Protein AF-A0A350QS74-F1 (afdb_monomer_lite)

Foldseek 3Di:
DVPLQPDADPVRHGPPPDDDPDDPPPPPVPPPDCQALLVVCVPPPDPFWKKWWWQEKEACQPPPVDDLVVRVVVLVVVQVVCVVVVWSKGKYDDVVRSMIIITTDMGGPQQADPVVRDGDPVVVVVQVVRVFHYYNRHGDADPVPRHGDTIDMDTRDD

Sequence (158 aa):
MEEIRQMTSAEGNRLFPRAMPGRPQSVVAASLHPHDLRTVRLGRRSSTPMYTLQIAQWGTFGDDSIAYDRCRAQAESMARSLRARGLTAWFSHNDGRSLSSVNIGVFGPDAYDPRSTLFSPEVEVLMQRFPQLQVNGEVLLDPRTGIARTPFLVEVPR

Secondary structure (DSSP, 8-state):
--GGGG-B-TTS-BS-TT---PPPP----S---TTBTTHHHHT----S--EEEEEEEEE-TT-TTS-HHHHHHHHHHHHHHHHHTT--EEEEEEGGGTEEEEEEEEE-GGGB-TTT-PBPHHHHHHHHH--S-EETTEEPBPTTT-PBPPPEEEEPP-

Radius of gyration: 19.35 Å; chains: 1; bounding box: 52×50×44 Å

Structure (mmCIF, N/CA/C/O backbone):
data_AF-A0A350QS74-F1
#
_entry.id   AF-A0A350QS74-F1
#
loop_
_atom_site.group_PDB
_atom_site.id
_atom_site.type_symbol
_atom_site.label_atom_id
_atom_site.label_alt_id
_atom_site.label_comp_id
_atom_site.label_asym_id
_atom_site.label_entity_id
_atom_site.label_seq_id
_atom_site.pdbx_PDB_ins_code
_atom_site.Cartn_x
_atom_site.Cartn_y
_atom_site.Cartn_z
_atom_site.occupancy
_atom_site.B_iso_or_equiv
_atom_site.auth_seq_id
_atom_site.auth_comp_id
_atom_site.auth_asym_id
_atom_site.auth_atom_id
_atom_site.pdbx_PDB_model_num
ATOM 1 N N . MET A 1 1 ? -16.167 20.603 -25.642 1.00 47.28 1 MET A N 1
ATOM 2 C CA . MET A 1 1 ? -15.909 20.972 -24.225 1.00 47.28 1 MET A CA 1
ATOM 3 C C . MET A 1 1 ? -16.405 22.380 -23.889 1.00 47.28 1 MET A C 1
ATOM 5 O O . MET A 1 1 ? -16.747 22.603 -22.735 1.00 47.28 1 MET A O 1
ATOM 9 N N . GLU A 1 2 ? -16.510 23.295 -24.860 1.00 44.50 2 GLU A N 1
ATOM 10 C CA . GLU A 1 2 ? -17.036 24.658 -24.651 1.00 44.50 2 GLU A CA 1
ATOM 11 C C . GLU A 1 2 ? -18.560 24.707 -24.394 1.00 44.50 2 GLU A C 1
ATOM 13 O O . GLU A 1 2 ? -19.033 25.531 -23.616 1.00 44.50 2 GLU A O 1
ATOM 18 N N . GLU A 1 3 ? -19.332 23.786 -24.984 1.00 53.19 3 GLU A N 1
ATOM 19 C CA . GLU A 1 3 ? -20.804 23.880 -25.029 1.00 53.19 3 GLU A CA 1
ATOM 20 C C . GLU A 1 3 ? -21.512 23.635 -23.684 1.00 53.19 3 GLU A C 1
ATOM 22 O O . GLU A 1 3 ? -22.532 24.255 -23.401 1.00 53.19 3 GLU A O 1
ATOM 27 N N . ILE A 1 4 ? -20.957 22.808 -22.792 1.00 54.47 4 ILE A N 1
ATOM 28 C CA . ILE A 1 4 ? -21.613 22.481 -21.506 1.00 54.47 4 ILE A CA 1
ATOM 29 C C . ILE A 1 4 ? -21.510 23.650 -20.508 1.00 54.47 4 ILE A C 1
ATOM 31 O O . ILE A 1 4 ? -22.354 23.809 -19.627 1.00 54.47 4 ILE A O 1
ATOM 35 N N . ARG A 1 5 ? -20.499 24.519 -20.654 1.00 50.06 5 ARG A N 1
ATOM 36 C CA . ARG A 1 5 ? -20.293 25.680 -19.768 1.00 50.06 5 ARG A CA 1
ATOM 37 C C . ARG A 1 5 ? -21.311 26.801 -19.980 1.00 50.06 5 ARG A C 1
ATOM 39 O O . ARG A 1 5 ? -21.394 27.692 -19.136 1.00 50.06 5 ARG A O 1
ATOM 46 N N . GLN A 1 6 ? -22.059 26.768 -21.082 1.00 55.03 6 GLN A N 1
ATOM 47 C CA . GLN A 1 6 ? -22.998 27.827 -21.454 1.00 55.03 6 GLN A CA 1
ATOM 48 C C . GLN A 1 6 ? -24.470 27.442 -21.259 1.00 55.03 6 GLN A C 1
ATOM 50 O O . GLN A 1 6 ? -25.338 28.269 -21.511 1.00 55.03 6 GLN A O 1
ATOM 55 N N . MET A 1 7 ? -24.771 26.235 -20.759 1.00 54.16 7 MET A N 1
ATOM 56 C CA . MET A 1 7 ? -26.155 25.858 -20.463 1.00 54.16 7 MET A CA 1
ATOM 57 C C . MET A 1 7 ? -26.694 26.648 -19.260 1.00 54.16 7 MET A C 1
ATOM 59 O O . MET A 1 7 ? -26.290 26.451 -18.106 1.00 54.16 7 MET A O 1
ATOM 63 N N . THR A 1 8 ? -27.620 27.555 -19.550 1.00 55.44 8 THR A N 1
ATOM 64 C CA . THR A 1 8 ? -28.413 28.326 -18.590 1.00 55.44 8 THR A CA 1
ATOM 65 C C . THR A 1 8 ? -29.819 27.739 -18.470 1.00 55.44 8 THR A C 1
ATOM 67 O O . THR A 1 8 ? -30.364 27.199 -19.432 1.00 55.44 8 THR A O 1
ATOM 70 N N . SER A 1 9 ? -30.417 27.813 -17.278 1.00 55.97 9 SER A N 1
ATOM 71 C CA . SER A 1 9 ? -31.845 27.532 -17.105 1.00 55.97 9 SER A CA 1
ATOM 72 C C . SER A 1 9 ? -32.689 28.621 -17.785 1.00 55.97 9 SER A C 1
ATOM 74 O O . SER A 1 9 ? -32.184 29.704 -18.091 1.00 55.97 9 SER A O 1
ATOM 76 N N . ALA A 1 10 ? -33.989 28.370 -17.977 1.00 58.38 10 ALA A N 1
ATOM 77 C CA . ALA A 1 10 ? -34.937 29.353 -18.522 1.00 58.38 10 ALA A CA 1
ATOM 78 C C . ALA A 1 10 ? -35.019 30.665 -17.704 1.00 58.38 10 ALA A C 1
ATOM 80 O O . ALA A 1 10 ? -35.505 31.674 -18.201 1.00 58.38 10 ALA A O 1
ATOM 81 N N . GLU A 1 11 ? -34.497 30.663 -16.474 1.00 59.28 11 GLU A N 1
ATOM 82 C CA . GLU A 1 11 ? -34.441 31.803 -15.549 1.00 59.28 11 GLU A CA 1
ATOM 83 C C . GLU A 1 11 ? -33.062 32.501 -15.544 1.00 59.28 11 GLU A C 1
ATOM 85 O O . GLU A 1 11 ? -32.778 33.326 -14.682 1.00 59.28 11 GLU A O 1
ATOM 90 N N . GLY A 1 12 ? -32.171 32.167 -16.487 1.00 59.75 12 GLY A N 1
ATOM 91 C CA . GLY A 1 12 ? -30.879 32.841 -16.672 1.00 59.75 12 GLY A CA 1
ATOM 92 C C . GLY A 1 12 ? -29.755 32.389 -15.731 1.00 59.75 12 GLY A C 1
ATOM 93 O O . GLY A 1 12 ? -28.634 32.890 -15.828 1.00 59.75 12 GLY A O 1
ATOM 94 N N . ASN A 1 13 ? -30.000 31.408 -14.859 1.00 58.03 13 ASN A N 1
ATOM 95 C CA . ASN A 1 13 ? -28.981 30.876 -13.957 1.00 58.03 13 ASN A CA 1
ATOM 96 C C . ASN A 1 13 ? -28.125 29.805 -14.646 1.00 58.03 13 ASN A C 1
ATOM 98 O O . ASN A 1 13 ? -28.636 28.900 -15.307 1.00 58.03 13 ASN A O 1
ATOM 102 N N . ARG A 1 14 ? -26.798 29.879 -14.473 1.00 56.28 14 ARG A N 1
ATOM 103 C CA . ARG A 1 14 ? -25.869 28.844 -14.958 1.00 56.28 14 ARG A CA 1
ATOM 104 C C . ARG A 1 14 ? -26.138 27.531 -14.228 1.00 56.28 14 ARG A C 1
ATOM 106 O O . ARG A 1 14 ? -26.025 27.487 -13.007 1.00 56.28 14 ARG A O 1
ATOM 113 N N . LEU A 1 15 ? -26.413 26.460 -14.973 1.00 56.81 15 LEU A N 1
ATOM 114 C CA . LEU A 1 15 ? -26.711 25.146 -14.390 1.00 56.81 15 LEU A CA 1
ATOM 115 C C . LEU A 1 15 ? -25.485 24.507 -13.710 1.00 56.81 15 LEU A C 1
ATOM 117 O O . LEU A 1 15 ? -25.635 23.720 -12.781 1.00 56.81 15 LEU A O 1
ATOM 121 N N . PHE A 1 16 ? -24.266 24.885 -14.119 1.00 57.38 16 PHE A N 1
ATOM 122 C CA . PHE A 1 16 ? -23.014 24.339 -13.580 1.00 57.38 16 PHE A CA 1
ATOM 123 C C . PHE A 1 16 ? -21.980 25.443 -13.279 1.00 57.38 16 PHE A C 1
ATOM 125 O O . PHE A 1 16 ? -21.001 25.599 -14.011 1.00 57.38 16 PHE A O 1
ATOM 132 N N . PRO A 1 17 ? -22.142 26.225 -12.195 1.00 48.91 17 PRO A N 1
ATOM 133 C CA . PRO A 1 17 ? -21.244 27.342 -11.873 1.00 48.91 17 PRO A CA 1
ATOM 134 C C . PRO A 1 17 ? -19.822 26.902 -11.470 1.00 48.91 17 PRO A C 1
ATOM 136 O O . PRO A 1 17 ? -18.895 27.710 -11.497 1.00 48.91 17 PRO A O 1
ATOM 139 N N . ARG A 1 18 ? -19.622 25.617 -11.145 1.00 47.25 18 ARG A N 1
ATOM 140 C CA . ARG A 1 18 ? -18.313 24.986 -10.907 1.00 47.25 18 ARG A CA 1
ATOM 141 C C . ARG A 1 18 ? -18.255 23.597 -11.545 1.00 47.25 18 ARG A C 1
ATOM 143 O O . ARG A 1 18 ? -18.267 22.582 -10.857 1.00 47.25 18 ARG A O 1
ATOM 150 N N . ALA A 1 19 ? -18.171 23.539 -12.870 1.00 51.06 19 ALA A N 1
ATOM 151 C CA . ALA A 1 19 ? -17.731 22.319 -13.540 1.00 51.06 19 ALA A CA 1
ATOM 152 C C . ALA A 1 19 ? -16.208 22.172 -13.353 1.00 51.06 19 ALA A C 1
ATOM 154 O O . ALA A 1 19 ? -15.422 22.759 -14.099 1.00 51.06 19 ALA A O 1
ATOM 155 N N . MET A 1 20 ? -15.783 21.427 -12.327 1.00 49.31 20 MET A N 1
ATOM 156 C CA . MET A 1 20 ? -14.408 20.925 -12.261 1.00 49.31 20 MET A CA 1
ATOM 157 C C . MET A 1 20 ? -14.262 19.831 -13.326 1.00 49.31 20 MET A C 1
ATOM 159 O O . MET A 1 20 ? -15.098 18.926 -13.357 1.00 49.31 20 MET A O 1
ATOM 163 N N . PRO A 1 21 ? -13.234 19.867 -14.190 1.00 48.62 21 PRO A N 1
ATOM 164 C CA . PRO A 1 21 ? -12.943 18.735 -15.049 1.00 48.62 21 PRO A CA 1
ATOM 165 C C . PRO A 1 21 ? -12.545 17.553 -14.159 1.00 48.62 21 PRO A C 1
ATOM 167 O O . PRO A 1 21 ? -11.427 17.482 -13.654 1.00 48.62 21 PRO A O 1
ATOM 170 N N . GLY A 1 22 ? -13.475 16.625 -13.938 1.00 47.78 22 GLY A N 1
ATOM 171 C CA . GLY A 1 22 ? -13.124 15.296 -13.466 1.00 47.78 22 GLY A CA 1
ATOM 172 C C . GLY A 1 22 ? -12.256 14.657 -14.540 1.00 47.78 22 GLY A C 1
ATOM 173 O O . GLY A 1 22 ? -12.666 14.589 -15.699 1.00 47.78 22 GLY A O 1
ATOM 174 N N . ARG A 1 23 ? -11.037 14.233 -14.188 1.00 48.38 23 ARG A N 1
ATOM 175 C CA . ARG A 1 23 ? -10.221 13.437 -15.107 1.00 48.38 23 ARG A CA 1
ATOM 176 C C . ARG A 1 23 ? -11.055 12.201 -15.461 1.00 48.38 23 ARG A C 1
ATOM 178 O O . ARG A 1 23 ? -11.436 11.488 -14.528 1.00 48.38 23 ARG A O 1
ATOM 185 N N . PRO A 1 24 ? -11.365 11.939 -16.743 1.00 42.78 24 PRO A N 1
ATOM 186 C CA . PRO A 1 24 ? -11.990 10.679 -17.099 1.00 42.78 24 PRO A CA 1
ATOM 187 C C . PRO A 1 24 ? -11.070 9.578 -16.584 1.00 42.78 24 PRO A C 1
ATOM 189 O O . PRO A 1 24 ? -9.850 9.640 -16.780 1.00 42.78 24 PRO A O 1
ATOM 192 N N . GLN A 1 25 ? -11.636 8.621 -15.850 1.00 47.44 25 GLN A N 1
ATOM 193 C CA . GLN A 1 25 ? -10.896 7.423 -15.496 1.00 47.44 25 GLN A CA 1
ATOM 194 C C . GLN A 1 25 ? -10.336 6.880 -16.807 1.00 47.44 25 GLN A C 1
ATOM 196 O O . GLN A 1 25 ? -11.081 6.677 -17.764 1.00 47.44 25 GLN A O 1
ATOM 201 N N . SER A 1 26 ? -9.015 6.733 -16.881 1.00 46.00 26 SER A N 1
ATOM 202 C CA . SER A 1 26 ? -8.368 6.013 -17.970 1.00 46.00 26 SER A CA 1
ATOM 203 C C . SER A 1 26 ? -8.775 4.551 -17.817 1.00 46.00 26 SER A C 1
ATOM 205 O O . SER A 1 26 ? -8.034 3.732 -17.278 1.00 46.00 26 SER A O 1
ATOM 207 N N . VAL A 1 27 ? -10.005 4.241 -18.219 1.00 47.16 27 VAL A N 1
ATOM 208 C CA . VAL A 1 27 ? -10.497 2.884 -18.371 1.00 47.16 27 VAL A CA 1
ATOM 209 C C . VAL A 1 27 ? -9.931 2.414 -19.698 1.00 47.16 27 VAL A C 1
ATOM 211 O O . VAL A 1 27 ? -10.624 2.320 -20.707 1.00 47.16 27 VAL A O 1
ATOM 214 N N . VAL A 1 28 ? -8.632 2.120 -19.711 1.00 48.72 28 VAL A N 1
ATOM 215 C CA . VAL A 1 28 ? -8.179 1.076 -20.615 1.00 48.72 28 VAL A CA 1
ATOM 216 C C . VAL A 1 28 ? -8.811 -0.182 -20.039 1.00 48.72 28 VAL A C 1
ATOM 218 O O . VAL A 1 28 ? -8.297 -0.766 -19.088 1.00 48.72 28 VAL A O 1
ATOM 221 N N . ALA A 1 29 ? -9.976 -0.549 -20.576 1.00 46.19 29 ALA A N 1
ATOM 222 C CA . ALA A 1 29 ? -10.660 -1.816 -20.342 1.00 46.19 29 ALA A CA 1
ATOM 223 C C . ALA A 1 29 ? -9.852 -2.989 -20.935 1.00 46.19 29 ALA A C 1
ATOM 225 O O . ALA A 1 29 ? -10.408 -3.912 -21.521 1.00 46.19 29 ALA A O 1
ATOM 226 N N . ALA A 1 30 ? -8.523 -2.957 -20.806 1.00 51.44 30 ALA A N 1
ATOM 227 C CA . ALA A 1 30 ? -7.751 -4.177 -20.783 1.00 51.44 30 ALA A CA 1
ATOM 228 C C . ALA A 1 30 ? -8.288 -4.974 -19.595 1.00 51.44 30 ALA A C 1
ATOM 230 O O . ALA A 1 30 ? -8.522 -4.403 -18.527 1.00 51.44 30 ALA A O 1
ATOM 231 N N . SER A 1 31 ? -8.540 -6.264 -19.803 1.00 65.56 31 SER A N 1
ATOM 232 C CA . SER A 1 31 ? -8.933 -7.201 -18.753 1.00 65.56 31 SER A CA 1
ATOM 233 C C . SER A 1 31 ? -8.111 -6.922 -17.496 1.00 65.56 31 SER A C 1
ATOM 235 O O . SER A 1 31 ? -6.900 -7.164 -17.485 1.00 65.56 31 SER A O 1
ATOM 237 N N . LEU A 1 32 ? -8.744 -6.332 -16.478 1.00 80.88 32 LEU A N 1
ATOM 238 C CA . LEU A 1 32 ? -8.046 -5.984 -15.251 1.00 80.88 32 LEU A CA 1
ATOM 239 C C . LEU A 1 32 ? -7.465 -7.268 -14.675 1.00 80.88 32 LEU A C 1
ATOM 241 O O . LEU A 1 32 ? -8.145 -8.294 -14.602 1.00 80.88 32 LEU A O 1
ATOM 245 N N . HIS A 1 33 ? -6.193 -7.215 -14.298 1.00 88.69 33 HIS A N 1
ATOM 246 C CA . HIS A 1 33 ? -5.541 -8.370 -13.714 1.00 88.69 33 HIS A CA 1
ATOM 247 C C . HIS A 1 33 ? -6.318 -8.803 -12.454 1.00 88.69 33 HIS A C 1
ATOM 249 O O . HIS A 1 33 ? -6.693 -7.932 -11.669 1.00 88.69 33 HIS A O 1
ATOM 255 N N . PRO A 1 34 ? -6.523 -10.109 -12.190 1.00 90.44 34 PRO A N 1
ATOM 256 C CA . PRO A 1 34 ? -7.377 -10.581 -11.088 1.00 90.44 34 PRO A CA 1
ATOM 257 C C . PRO A 1 34 ? -6.987 -10.095 -9.682 1.00 90.44 34 PRO A C 1
ATOM 259 O O . PRO A 1 34 ? -7.769 -10.204 -8.746 1.00 90.44 34 PRO A O 1
ATOM 262 N N . HIS A 1 35 ? -5.760 -9.596 -9.527 1.00 94.31 35 HIS A N 1
ATOM 263 C CA . HIS A 1 35 ? -5.208 -9.065 -8.274 1.00 94.31 35 HIS A CA 1
ATOM 264 C C . HIS A 1 35 ? -4.895 -7.563 -8.327 1.00 94.31 35 HIS A C 1
ATOM 266 O O . HIS A 1 35 ? -4.224 -7.038 -7.436 1.00 94.31 35 HIS A O 1
ATOM 272 N N . ASP A 1 36 ? -5.370 -6.879 -9.368 1.00 93.56 36 ASP A N 1
ATOM 273 C CA . ASP A 1 36 ? -5.441 -5.424 -9.379 1.00 93.56 36 ASP A CA 1
ATOM 274 C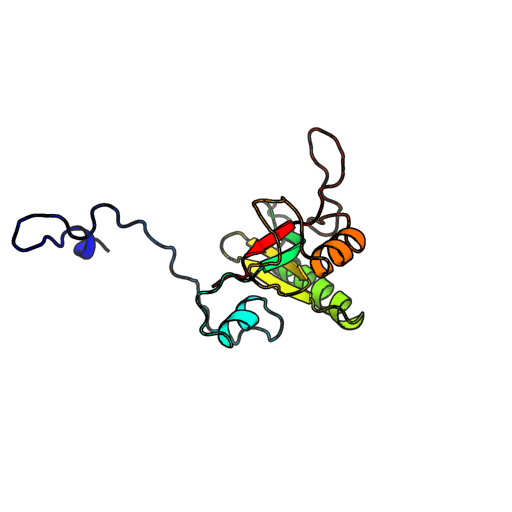 C . ASP A 1 36 ? -6.536 -4.986 -8.401 1.00 93.56 36 ASP A C 1
ATOM 276 O O . ASP A 1 36 ? -7.654 -5.504 -8.428 1.00 93.56 36 ASP A O 1
ATOM 280 N N . LEU A 1 37 ? -6.224 -4.032 -7.531 1.00 92.31 37 LEU A N 1
ATOM 281 C CA . LEU A 1 37 ? -7.104 -3.550 -6.472 1.00 92.31 37 LEU A CA 1
ATOM 282 C C . LEU A 1 37 ? -8.457 -3.044 -7.008 1.00 92.31 37 LEU A C 1
ATOM 284 O O . LEU A 1 37 ? -9.465 -3.151 -6.314 1.00 92.31 37 LEU A O 1
ATOM 288 N N . ARG A 1 38 ? -8.521 -2.562 -8.257 1.00 88.75 38 ARG A N 1
ATOM 289 C CA . ARG A 1 38 ? -9.775 -2.132 -8.904 1.00 88.75 38 ARG A CA 1
ATOM 290 C C . ARG A 1 38 ? -10.773 -3.278 -9.079 1.00 88.75 38 ARG A C 1
ATOM 292 O O . ARG A 1 38 ? -11.983 -3.058 -9.033 1.00 88.75 38 ARG A O 1
ATOM 299 N N . THR A 1 39 ? -10.297 -4.517 -9.219 1.00 89.88 39 THR A N 1
ATOM 300 C CA . THR A 1 39 ? -11.176 -5.694 -9.355 1.00 89.88 39 THR A CA 1
ATOM 301 C C . THR A 1 39 ? -12.040 -5.937 -8.121 1.00 89.88 39 THR A C 1
ATOM 303 O O . THR A 1 39 ? -13.164 -6.420 -8.247 1.00 89.88 39 THR A O 1
ATOM 306 N N . VAL A 1 40 ? -11.578 -5.506 -6.941 1.00 87.75 40 VAL A N 1
ATOM 307 C CA . VAL A 1 40 ? -12.328 -5.590 -5.680 1.00 87.75 40 VAL A CA 1
ATOM 308 C C . VAL A 1 40 ? -13.657 -4.829 -5.762 1.00 87.75 40 VAL A C 1
ATOM 310 O O . VAL A 1 40 ? -14.644 -5.243 -5.148 1.00 87.75 40 VAL A O 1
ATOM 313 N N . ARG A 1 41 ? -13.711 -3.733 -6.531 1.00 80.00 41 ARG A N 1
ATOM 314 C CA . ARG A 1 41 ? -14.926 -2.919 -6.684 1.00 80.00 41 ARG A CA 1
ATOM 315 C C . ARG A 1 41 ? -15.817 -3.353 -7.834 1.00 80.00 41 ARG A C 1
ATOM 317 O O . ARG A 1 41 ? -17.027 -3.175 -7.731 1.00 80.00 41 ARG A O 1
ATOM 324 N N . LEU A 1 42 ? -15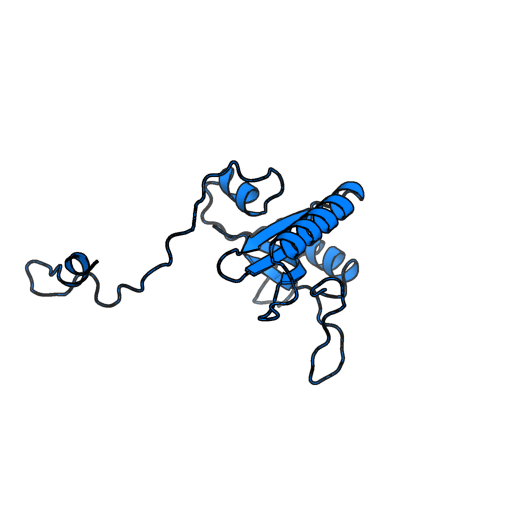.271 -3.986 -8.873 1.00 78.44 42 LEU A N 1
ATOM 325 C CA . LEU A 1 42 ? -16.073 -4.475 -10.002 1.00 78.44 42 LEU A CA 1
ATOM 326 C C . LEU A 1 42 ? -17.183 -5.450 -9.566 1.00 78.44 42 LEU A C 1
ATOM 328 O O . LEU A 1 42 ? -18.250 -5.476 -10.173 1.00 78.44 42 LEU A O 1
ATOM 332 N N . GLY A 1 43 ? -16.966 -6.209 -8.486 1.00 64.75 43 GLY A N 1
ATOM 333 C CA . GLY A 1 43 ? -17.969 -7.112 -7.909 1.00 64.75 43 GLY A CA 1
ATOM 334 C C . GLY A 1 43 ? -18.911 -6.481 -6.874 1.00 64.75 43 GLY A C 1
ATOM 335 O O . GLY A 1 43 ? -19.832 -7.148 -6.407 1.00 64.75 43 GLY A O 1
ATOM 336 N N . ARG A 1 44 ? -18.699 -5.220 -6.472 1.00 65.88 44 ARG A N 1
ATOM 337 C CA . ARG A 1 44 ? -19.395 -4.588 -5.340 1.00 65.88 44 ARG A CA 1
ATOM 338 C C . ARG A 1 44 ? -20.074 -3.291 -5.779 1.00 65.88 44 ARG A C 1
ATOM 340 O O . ARG A 1 44 ? -19.451 -2.239 -5.835 1.00 65.88 44 ARG A O 1
ATOM 347 N N . ARG A 1 45 ? -21.396 -3.344 -5.993 1.00 58.81 45 ARG A N 1
ATOM 348 C CA . ARG A 1 45 ? -22.254 -2.178 -6.315 1.00 58.81 45 ARG A CA 1
ATOM 349 C C . ARG A 1 45 ? -22.437 -1.180 -5.156 1.00 58.81 45 ARG A C 1
ATOM 351 O O . ARG A 1 45 ? -23.324 -0.336 -5.214 1.00 58.81 45 ARG A O 1
ATOM 358 N N . SER A 1 46 ? -21.655 -1.295 -4.085 1.00 64.06 46 SER A N 1
ATOM 359 C CA . SER A 1 46 ? -21.873 -0.512 -2.873 1.00 64.06 46 SER A CA 1
ATOM 360 C C . SER A 1 46 ? -21.194 0.858 -2.944 1.00 64.06 46 SER A C 1
ATOM 362 O O . SER A 1 46 ? -20.021 0.972 -3.307 1.00 64.06 46 SER A O 1
ATOM 364 N N . SER A 1 47 ? -21.927 1.899 -2.542 1.00 73.44 47 SER A N 1
ATOM 365 C CA . SER A 1 47 ? -21.405 3.250 -2.301 1.00 73.44 47 SER A CA 1
ATOM 366 C C . SER A 1 47 ? -20.585 3.353 -1.010 1.00 73.44 47 SER A C 1
ATOM 368 O O . SER A 1 47 ? -19.993 4.399 -0.747 1.00 73.44 47 SER A O 1
ATOM 370 N N . THR A 1 48 ? -20.557 2.291 -0.202 1.00 84.06 48 THR A N 1
ATOM 371 C CA . THR A 1 48 ? -19.811 2.223 1.055 1.00 84.06 48 THR A CA 1
ATOM 372 C C . THR A 1 48 ? -18.301 2.357 0.803 1.00 84.06 48 THR A C 1
ATOM 374 O O . THR A 1 48 ? -17.776 1.676 -0.085 1.00 84.06 48 THR A O 1
ATOM 377 N N . PRO A 1 49 ? -17.585 3.216 1.556 1.00 86.00 49 PRO A N 1
ATOM 378 C CA . PRO A 1 49 ? -16.137 3.313 1.446 1.00 86.00 49 PRO A CA 1
ATOM 379 C C . PRO A 1 49 ? -15.487 1.998 1.877 1.00 86.00 49 PRO A C 1
ATOM 381 O O . PRO A 1 49 ? -15.958 1.312 2.784 1.00 86.00 49 PRO A O 1
ATOM 384 N N . MET A 1 50 ? -14.405 1.648 1.195 1.00 90.94 50 MET A N 1
ATOM 385 C CA . MET A 1 50 ? -13.601 0.470 1.489 1.00 90.94 50 MET A CA 1
ATOM 386 C C . MET A 1 50 ? -12.157 0.915 1.606 1.00 90.94 50 MET A C 1
ATOM 388 O O . MET A 1 50 ? -11.708 1.740 0.808 1.00 90.94 50 MET A O 1
ATOM 392 N N . TYR A 1 51 ? -11.434 0.346 2.559 1.00 94.31 51 TYR A N 1
ATOM 393 C CA . TYR A 1 51 ? -10.051 0.713 2.831 1.00 94.31 51 TYR A CA 1
ATOM 394 C C . TYR A 1 51 ? -9.112 -0.469 2.611 1.00 94.31 51 TYR A C 1
ATOM 396 O O . TYR A 1 51 ? -9.515 -1.627 2.669 1.00 94.31 51 TYR A O 1
ATOM 404 N N . THR A 1 52 ? -7.845 -0.187 2.357 1.00 97.12 52 THR A N 1
ATOM 405 C CA . THR A 1 52 ? -6.768 -1.181 2.323 1.00 97.12 52 THR A CA 1
ATOM 406 C C . THR A 1 52 ? -5.513 -0.583 2.942 1.00 97.12 52 THR A C 1
ATOM 408 O O . THR A 1 52 ? -5.338 0.636 2.925 1.00 97.12 52 THR A O 1
ATOM 411 N N . LEU A 1 53 ? -4.652 -1.420 3.520 1.00 97.88 53 LEU A N 1
ATOM 412 C CA . LEU A 1 53 ? -3.402 -0.969 4.121 1.00 97.88 53 LEU A CA 1
ATOM 413 C C . LEU A 1 53 ? -2.320 -0.893 3.043 1.00 97.88 53 LEU A C 1
ATOM 415 O O . LEU A 1 53 ? -1.882 -1.928 2.538 1.00 97.88 53 LEU A O 1
ATOM 419 N N . GLN A 1 54 ? -1.864 0.312 2.703 1.00 98.19 54 GLN A N 1
ATOM 420 C CA . GLN A 1 54 ? -0.761 0.499 1.765 1.00 98.19 54 GLN A CA 1
ATOM 421 C C . GLN A 1 54 ? 0.576 0.293 2.481 1.00 98.19 54 GLN A C 1
ATOM 423 O O . GLN A 1 54 ? 0.919 1.055 3.384 1.00 98.19 54 GLN A O 1
ATOM 428 N N . ILE A 1 55 ? 1.351 -0.703 2.044 1.00 98.19 55 ILE A N 1
ATOM 429 C CA . ILE A 1 55 ? 2.632 -1.068 2.675 1.00 98.19 55 ILE A CA 1
ATOM 430 C C . ILE A 1 55 ? 3.855 -0.733 1.818 1.00 98.19 55 ILE A C 1
ATOM 432 O O . ILE A 1 55 ? 4.966 -0.651 2.339 1.00 98.19 55 ILE A O 1
ATOM 436 N N . ALA A 1 56 ? 3.671 -0.518 0.514 1.00 98.06 56 ALA A N 1
ATOM 437 C CA . ALA A 1 56 ? 4.759 -0.132 -0.371 1.00 98.06 56 ALA A CA 1
ATOM 438 C C . ALA A 1 56 ? 4.274 0.654 -1.595 1.00 98.06 56 ALA A C 1
ATOM 440 O O . ALA A 1 56 ? 3.115 0.546 -2.010 1.00 98.06 56 ALA A O 1
ATOM 441 N N . GLN A 1 57 ? 5.181 1.428 -2.187 1.00 97.56 57 GLN A N 1
ATOM 442 C CA . GLN A 1 57 ? 4.960 2.170 -3.423 1.00 97.56 57 GLN A CA 1
ATOM 443 C C . GLN A 1 57 ? 6.198 2.123 -4.322 1.00 97.56 57 GLN A C 1
ATOM 445 O O . GLN A 1 57 ? 7.307 2.394 -3.884 1.00 97.56 57 GLN A O 1
ATOM 450 N N . TRP A 1 58 ? 6.001 1.845 -5.602 1.00 97.50 58 TRP A N 1
ATOM 451 C CA . TRP A 1 58 ? 6.995 2.020 -6.649 1.00 97.50 58 TRP A CA 1
ATOM 452 C C . TRP A 1 58 ? 6.634 3.206 -7.516 1.00 97.50 58 TRP A C 1
ATOM 454 O O . TRP A 1 58 ? 5.461 3.453 -7.799 1.00 97.50 58 TRP A O 1
ATOM 464 N N . GLY A 1 59 ? 7.641 3.933 -7.960 1.00 95.88 59 GLY A N 1
ATOM 465 C CA . GLY A 1 59 ? 7.446 5.105 -8.783 1.00 95.88 59 GLY A CA 1
ATOM 466 C C . GLY A 1 59 ? 8.742 5.586 -9.391 1.00 95.88 59 GLY A C 1
ATOM 467 O O . GLY A 1 59 ? 9.823 5.302 -8.882 1.00 95.88 59 GLY A O 1
ATOM 468 N N . THR A 1 60 ? 8.616 6.334 -10.480 1.00 92.88 60 THR A N 1
ATOM 469 C CA . THR A 1 60 ? 9.762 7.038 -11.062 1.00 92.88 60 THR A CA 1
ATOM 470 C C . THR A 1 60 ? 10.103 8.283 -10.246 1.00 92.88 60 THR A C 1
ATOM 472 O O . THR A 1 60 ? 11.256 8.661 -10.167 1.00 92.88 60 THR A O 1
ATOM 475 N N . PHE A 1 61 ? 9.114 8.914 -9.595 1.00 89.62 61 PHE A N 1
ATOM 476 C CA . PHE A 1 61 ? 9.286 10.139 -8.794 1.00 89.62 61 PHE A CA 1
ATOM 477 C C . PHE A 1 61 ? 10.015 11.278 -9.534 1.00 89.62 61 PHE A C 1
ATOM 479 O O . PHE A 1 61 ? 10.632 12.131 -8.904 1.00 89.62 61 PHE A O 1
ATOM 486 N N . GLY A 1 62 ? 9.901 11.313 -10.867 1.00 86.69 62 GLY A N 1
ATOM 487 C CA . GLY A 1 62 ? 10.594 12.283 -11.722 1.00 86.69 62 GLY A CA 1
ATOM 488 C C . GLY A 1 62 ? 12.023 11.888 -12.108 1.00 86.69 62 GLY A C 1
ATOM 489 O O . GLY A 1 62 ? 12.70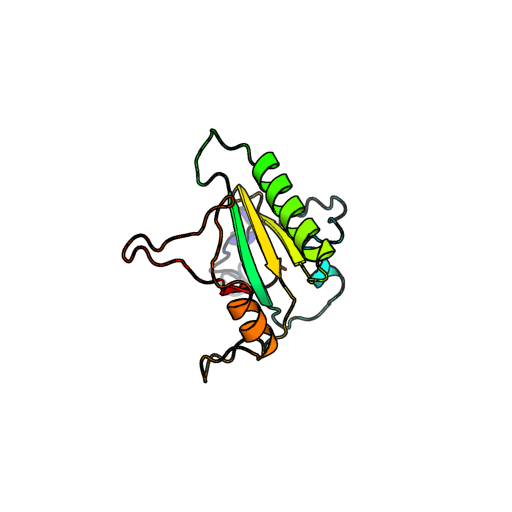3 12.683 -12.743 1.00 86.69 62 GLY A O 1
ATOM 490 N N . ASP A 1 63 ? 12.472 10.689 -11.739 1.00 88.25 63 ASP A N 1
ATOM 491 C CA . ASP A 1 63 ? 13.739 10.114 -12.181 1.00 88.25 63 ASP A CA 1
ATOM 492 C C . ASP A 1 63 ? 13.552 9.345 -13.498 1.00 88.25 63 ASP A C 1
ATOM 494 O O . ASP A 1 63 ? 12.923 8.282 -13.541 1.00 88.25 63 ASP A O 1
ATOM 498 N N . ASP A 1 64 ? 14.124 9.888 -14.573 1.00 87.06 64 ASP A N 1
ATOM 499 C CA . ASP A 1 64 ? 14.068 9.314 -15.921 1.00 87.06 64 ASP A CA 1
ATOM 500 C C . ASP A 1 64 ? 14.922 8.042 -16.074 1.00 87.06 64 ASP A C 1
ATOM 502 O O . ASP A 1 64 ? 14.758 7.297 -17.042 1.00 87.06 64 ASP A O 1
ATOM 506 N N . SER A 1 65 ? 15.812 7.742 -15.120 1.00 90.12 65 SER A N 1
ATOM 507 C CA . SER A 1 65 ? 16.585 6.492 -15.121 1.00 90.12 65 SER A CA 1
ATOM 508 C C . SER A 1 65 ? 15.738 5.270 -14.742 1.00 90.12 65 SER A C 1
ATOM 510 O O . SER A 1 65 ? 16.111 4.124 -15.022 1.00 90.12 65 SER A O 1
ATOM 512 N N . ILE A 1 66 ? 14.570 5.496 -14.134 1.00 90.50 66 ILE A N 1
ATOM 513 C CA . ILE A 1 66 ? 13.664 4.446 -13.684 1.00 90.50 66 ILE A CA 1
ATOM 514 C C . ILE A 1 66 ? 12.529 4.287 -14.698 1.00 90.50 66 ILE A C 1
ATOM 516 O O . ILE A 1 66 ? 11.601 5.089 -14.769 1.00 90.50 66 ILE A O 1
ATOM 520 N N . ALA A 1 67 ? 12.542 3.183 -15.445 1.00 94.19 67 ALA A N 1
ATOM 521 C CA . ALA A 1 67 ? 11.430 2.837 -16.326 1.00 94.19 67 ALA A CA 1
ATOM 522 C C . ALA A 1 67 ? 10.168 2.470 -15.517 1.00 94.19 67 ALA A C 1
ATOM 524 O O . ALA A 1 67 ? 10.205 1.581 -14.661 1.00 94.19 67 ALA A O 1
ATOM 525 N N . TYR A 1 68 ? 9.024 3.093 -15.824 1.00 94.06 68 TYR A N 1
ATOM 526 C CA . TYR A 1 68 ? 7.770 2.834 -15.103 1.00 94.06 68 TYR A CA 1
ATOM 527 C C . TYR A 1 68 ? 7.297 1.374 -15.207 1.00 94.06 68 TYR A C 1
ATOM 529 O O . TYR A 1 68 ? 6.805 0.817 -14.225 1.00 94.06 68 TYR A O 1
ATOM 537 N N . ASP A 1 69 ? 7.522 0.704 -16.337 1.00 94.81 69 ASP A N 1
ATOM 538 C CA . ASP A 1 69 ? 7.180 -0.717 -16.490 1.00 94.81 69 ASP A CA 1
ATOM 539 C C . ASP A 1 69 ? 7.925 -1.604 -15.483 1.00 94.81 69 ASP A C 1
ATOM 541 O O . ASP A 1 69 ? 7.369 -2.573 -14.960 1.00 94.81 69 ASP A O 1
ATOM 545 N N . ARG A 1 70 ? 9.156 -1.224 -15.113 1.00 95.75 70 ARG A N 1
ATOM 546 C CA . ARG A 1 70 ? 9.905 -1.894 -14.044 1.00 95.75 70 ARG A CA 1
ATOM 547 C C . ARG A 1 70 ? 9.233 -1.680 -12.689 1.00 95.75 70 ARG A C 1
ATOM 549 O O . ARG A 1 70 ? 9.106 -2.632 -11.924 1.00 95.75 70 ARG A O 1
ATOM 556 N N . CYS A 1 71 ? 8.764 -0.467 -12.398 1.00 96.12 71 CYS A N 1
ATOM 557 C CA . CYS A 1 71 ? 8.003 -0.170 -11.180 1.00 96.12 71 CYS A CA 1
ATOM 558 C C . CYS A 1 71 ? 6.727 -1.015 -11.082 1.00 96.12 71 CYS A C 1
ATOM 560 O O . CYS A 1 71 ? 6.427 -1.553 -10.014 1.00 96.12 71 CYS A O 1
ATOM 562 N N . ARG A 1 72 ? 6.000 -1.178 -12.196 1.00 96.50 72 ARG A N 1
ATOM 563 C CA . ARG A 1 72 ? 4.812 -2.042 -12.260 1.00 96.50 72 ARG A CA 1
ATOM 564 C C . ARG A 1 72 ? 5.163 -3.492 -11.949 1.00 96.50 72 ARG A C 1
ATOM 566 O O . ARG A 1 72 ? 4.592 -4.067 -11.024 1.00 96.50 72 ARG A O 1
ATOM 573 N N . ALA A 1 73 ? 6.156 -4.040 -12.650 1.00 96.81 73 ALA A N 1
ATOM 574 C CA . ALA A 1 73 ? 6.597 -5.417 -12.460 1.00 96.81 73 ALA A CA 1
ATOM 575 C C . ALA A 1 73 ? 7.033 -5.700 -11.011 1.00 96.81 73 ALA A C 1
ATOM 577 O O . ALA A 1 73 ? 6.723 -6.763 -10.470 1.00 96.81 73 ALA A O 1
ATOM 578 N N . GLN A 1 74 ? 7.702 -4.747 -10.353 1.00 98.06 74 GLN A N 1
ATOM 579 C CA . GLN A 1 74 ? 8.125 -4.904 -8.959 1.00 98.06 74 GLN A CA 1
ATOM 580 C C . GLN A 1 74 ? 6.953 -4.885 -7.975 1.00 98.06 74 GLN A C 1
ATOM 582 O O . GLN A 1 74 ? 6.895 -5.737 -7.085 1.00 98.06 74 GLN A O 1
ATOM 587 N N . ALA A 1 75 ? 5.986 -3.983 -8.160 1.00 98.00 75 ALA A N 1
ATOM 588 C CA . ALA A 1 75 ? 4.774 -3.961 -7.344 1.00 98.00 75 ALA A CA 1
ATOM 589 C C . ALA A 1 75 ? 3.977 -5.272 -7.486 1.00 98.00 75 ALA A C 1
ATOM 591 O O . ALA A 1 75 ? 3.586 -5.888 -6.491 1.00 98.00 75 ALA A O 1
ATOM 592 N N . GLU A 1 76 ? 3.793 -5.752 -8.718 1.00 97.81 76 GLU A N 1
ATOM 593 C CA . GLU A 1 76 ? 3.128 -7.029 -8.992 1.00 97.81 76 GLU A CA 1
ATOM 594 C C . GLU A 1 76 ? 3.878 -8.220 -8.375 1.00 97.81 76 GLU A C 1
ATOM 596 O O . GLU A 1 76 ? 3.257 -9.119 -7.798 1.00 97.81 76 GLU A O 1
ATOM 601 N N . SER A 1 77 ? 5.212 -8.219 -8.466 1.00 98.19 77 SER A N 1
ATOM 602 C CA . SER A 1 77 ? 6.083 -9.248 -7.890 1.00 98.19 77 SER A CA 1
ATOM 603 C C . SER A 1 77 ? 5.972 -9.301 -6.363 1.00 98.19 77 SER A C 1
ATOM 605 O O . SER A 1 77 ? 5.752 -10.379 -5.804 1.00 98.19 77 SER A O 1
ATOM 607 N N . MET A 1 78 ? 6.022 -8.151 -5.675 1.00 98.25 78 MET A N 1
ATOM 608 C CA . MET A 1 78 ? 5.834 -8.109 -4.220 1.00 98.25 78 MET A CA 1
ATOM 609 C C . MET A 1 78 ? 4.425 -8.569 -3.827 1.00 98.25 78 MET A C 1
ATOM 611 O O . MET A 1 78 ? 4.277 -9.407 -2.939 1.00 98.25 78 MET A O 1
ATOM 615 N N . ALA A 1 79 ? 3.378 -8.087 -4.503 1.00 98.25 79 ALA A N 1
ATOM 616 C CA . ALA A 1 79 ? 2.012 -8.525 -4.217 1.00 98.25 79 ALA A CA 1
ATOM 617 C C . ALA A 1 79 ? 1.850 -10.044 -4.414 1.00 98.25 79 ALA A C 1
ATOM 619 O O . ALA A 1 79 ? 1.179 -10.715 -3.628 1.00 98.25 79 ALA A O 1
ATOM 620 N N . ARG A 1 80 ? 2.492 -10.621 -5.438 1.00 98.38 80 ARG A N 1
ATOM 621 C CA . ARG A 1 80 ? 2.521 -12.073 -5.668 1.00 98.38 80 ARG A CA 1
ATOM 622 C C . ARG A 1 80 ? 3.251 -12.817 -4.549 1.00 98.38 80 ARG A C 1
ATOM 624 O O . ARG A 1 80 ? 2.734 -13.830 -4.083 1.00 98.38 80 ARG A O 1
ATOM 631 N N . SER A 1 81 ? 4.405 -12.328 -4.095 1.00 98.12 81 SER A N 1
ATOM 632 C CA . SER A 1 81 ? 5.172 -12.979 -3.022 1.00 98.12 81 SER A CA 1
ATOM 633 C C . SER A 1 81 ? 4.434 -12.944 -1.679 1.00 98.12 81 SER A C 1
ATOM 635 O O . SER A 1 81 ? 4.437 -13.929 -0.943 1.00 98.12 81 SER A O 1
ATOM 637 N N . LEU A 1 82 ? 3.725 -11.852 -1.380 1.00 98.06 82 LEU A N 1
ATOM 638 C CA . LEU A 1 82 ? 2.868 -11.745 -0.198 1.00 98.06 82 LEU A CA 1
ATOM 639 C C . LEU A 1 82 ? 1.703 -12.737 -0.264 1.00 98.06 82 LEU A C 1
ATOM 641 O O . LEU A 1 82 ? 1.442 -13.435 0.716 1.00 98.06 82 LEU A O 1
ATOM 645 N N . ARG A 1 83 ? 1.059 -12.876 -1.429 1.00 97.75 83 ARG A N 1
ATOM 646 C CA . ARG A 1 83 ? 0.007 -13.884 -1.638 1.00 97.75 83 ARG A CA 1
ATOM 647 C C . ARG A 1 83 ? 0.516 -15.311 -1.489 1.00 97.75 83 ARG A C 1
ATOM 649 O O . ARG A 1 83 ? -0.149 -16.116 -0.847 1.00 97.75 83 ARG A O 1
ATOM 656 N N . ALA A 1 84 ? 1.711 -15.612 -1.994 1.00 97.94 84 ALA A N 1
ATOM 657 C CA . ALA A 1 84 ? 2.345 -16.917 -1.796 1.00 97.94 84 ALA A CA 1
ATOM 658 C C . ALA A 1 84 ? 2.592 -17.244 -0.308 1.00 97.94 84 ALA A C 1
ATOM 660 O O . ALA A 1 84 ? 2.671 -18.410 0.063 1.00 97.94 84 ALA A O 1
ATOM 661 N N . ARG A 1 85 ? 2.660 -16.224 0.560 1.00 97.00 85 ARG A N 1
ATOM 662 C CA . ARG A 1 85 ? 2.765 -16.353 2.026 1.00 97.00 85 ARG A CA 1
ATOM 663 C C . ARG A 1 85 ? 1.404 -16.367 2.740 1.00 97.00 85 ARG A C 1
ATOM 665 O O . ARG A 1 85 ? 1.365 -16.219 3.961 1.00 97.00 85 ARG A O 1
ATOM 672 N N . GLY A 1 86 ? 0.302 -16.495 2.001 1.00 97.00 86 GLY A N 1
ATOM 673 C CA . GLY A 1 86 ? -1.058 -16.566 2.542 1.00 97.00 86 GLY A CA 1
ATOM 674 C C . GLY A 1 86 ? -1.687 -15.215 2.894 1.00 97.00 86 GLY A C 1
ATOM 675 O O . GLY A 1 86 ? -2.692 -15.183 3.596 1.00 97.00 86 GLY A O 1
ATOM 676 N N . LEU A 1 87 ? -1.114 -14.094 2.444 1.00 96.88 87 LEU A N 1
ATOM 677 C CA . LEU A 1 87 ? -1.687 -12.765 2.675 1.00 96.88 87 LEU A CA 1
ATOM 678 C C . LEU A 1 87 ? -2.606 -12.342 1.531 1.00 96.88 87 LEU A C 1
ATOM 680 O O . LEU A 1 87 ? -2.273 -12.500 0.358 1.00 96.88 87 LEU A O 1
ATOM 684 N N . THR A 1 88 ? -3.715 -11.690 1.863 1.00 96.31 88 THR A N 1
ATOM 685 C CA . THR A 1 88 ? -4.568 -11.020 0.876 1.00 96.31 88 THR A CA 1
ATOM 686 C C . THR A 1 88 ? -3.887 -9.736 0.403 1.00 96.31 88 THR A C 1
ATOM 688 O O . THR A 1 88 ? -4.095 -8.680 0.993 1.00 96.31 88 THR A O 1
ATOM 691 N N . ALA A 1 89 ? -3.047 -9.821 -0.629 1.00 97.75 89 ALA A N 1
ATOM 692 C CA . ALA A 1 89 ? -2.312 -8.677 -1.168 1.00 97.75 89 ALA A CA 1
ATOM 693 C C . ALA A 1 89 ? -2.746 -8.312 -2.593 1.00 97.75 89 ALA A C 1
ATOM 695 O O . ALA A 1 89 ? -3.032 -9.178 -3.422 1.00 97.75 89 ALA A O 1
ATOM 696 N N . TRP A 1 90 ? -2.738 -7.013 -2.869 1.00 97.62 90 TRP A N 1
ATOM 697 C CA . TRP A 1 90 ? -3.193 -6.391 -4.107 1.00 97.62 90 TRP A CA 1
ATOM 698 C C . TRP A 1 90 ? -2.143 -5.412 -4.614 1.00 97.62 90 TRP A C 1
ATOM 700 O O . TRP A 1 90 ? -1.412 -4.813 -3.822 1.00 97.62 90 TRP A O 1
ATOM 710 N N . PHE A 1 91 ? -2.117 -5.189 -5.923 1.00 97.06 91 PHE A N 1
ATOM 711 C CA . PHE A 1 91 ? -1.399 -4.059 -6.508 1.00 97.06 91 PHE A CA 1
ATOM 712 C C . PHE A 1 91 ? -2.380 -3.055 -7.109 1.00 97.06 91 PHE A C 1
ATOM 714 O O . PHE A 1 91 ? -3.505 -3.406 -7.453 1.00 97.06 91 PHE A O 1
ATOM 721 N N . SER A 1 92 ? -1.966 -1.800 -7.238 1.00 95.12 92 SER A N 1
ATOM 722 C CA . SER A 1 92 ? -2.745 -0.762 -7.914 1.00 95.12 92 SER A CA 1
ATOM 723 C C . SER A 1 92 ? -1.817 0.112 -8.741 1.00 95.12 92 SER A C 1
ATOM 725 O O . SER A 1 92 ? -0.817 0.603 -8.219 1.00 95.12 92 SER A O 1
ATOM 727 N N . HIS A 1 93 ? -2.141 0.312 -10.017 1.00 9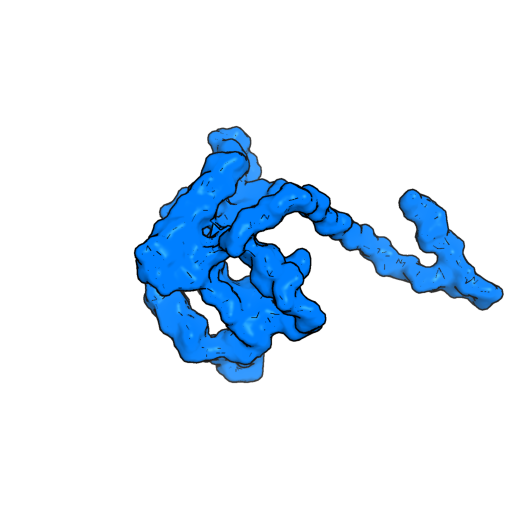4.69 93 HIS A N 1
ATOM 728 C CA . HIS A 1 93 ? -1.375 1.180 -10.909 1.00 94.69 93 HIS A CA 1
ATOM 729 C C . HIS A 1 93 ? -2.069 2.528 -11.076 1.00 94.69 93 HIS A C 1
ATOM 731 O O . HIS A 1 93 ? -3.258 2.609 -11.387 1.00 94.69 93 HIS A O 1
ATOM 737 N N . ASN A 1 94 ? -1.301 3.595 -10.892 1.00 91.31 94 ASN A N 1
ATOM 738 C CA . ASN A 1 94 ? -1.678 4.951 -11.245 1.00 91.31 94 ASN A CA 1
ATOM 739 C C . ASN A 1 94 ? -0.758 5.430 -12.369 1.00 91.31 94 ASN A C 1
ATOM 741 O O . ASN A 1 94 ? 0.202 6.168 -12.131 1.00 91.31 94 ASN A O 1
ATOM 745 N N . ASP A 1 95 ? -1.079 5.006 -13.593 1.00 89.44 95 ASP A N 1
ATOM 746 C CA . ASP A 1 95 ? -0.318 5.334 -14.805 1.00 89.44 95 ASP A CA 1
ATOM 747 C C . ASP A 1 95 ? -0.198 6.852 -14.991 1.00 89.44 95 ASP A C 1
ATOM 749 O O . ASP A 1 95 ? 0.830 7.376 -15.402 1.00 89.44 95 ASP A O 1
ATOM 753 N N . GLY A 1 96 ? -1.235 7.593 -14.588 1.00 86.88 96 GLY A N 1
ATOM 754 C CA . GLY A 1 96 ? -1.262 9.048 -14.664 1.00 86.88 96 GLY A CA 1
ATOM 755 C C . GLY A 1 96 ? -0.296 9.767 -13.720 1.00 86.88 96 GLY A C 1
ATOM 756 O O . GLY A 1 96 ? -0.180 10.986 -13.835 1.00 86.88 96 GLY A O 1
ATOM 757 N N . ARG A 1 97 ? 0.335 9.057 -12.779 1.00 88.62 97 ARG A N 1
ATOM 758 C CA . ARG A 1 97 ? 1.394 9.566 -11.894 1.00 88.62 97 ARG A CA 1
ATOM 759 C C . ARG A 1 97 ? 2.676 8.734 -11.976 1.00 88.62 97 ARG A C 1
ATOM 761 O O . ARG A 1 97 ? 3.584 8.978 -11.190 1.00 88.62 97 ARG A O 1
ATOM 768 N N . SER A 1 98 ? 2.735 7.742 -12.864 1.00 93.56 98 SER A N 1
ATOM 769 C CA . SER A 1 98 ? 3.823 6.760 -12.911 1.00 93.56 98 SER A CA 1
ATOM 770 C C . SER A 1 98 ? 4.100 6.119 -11.542 1.00 93.56 98 SER A C 1
ATOM 772 O O . SER A 1 98 ? 5.253 5.923 -11.154 1.00 93.56 98 SER A O 1
ATOM 774 N N . LEU A 1 99 ? 3.033 5.795 -10.795 1.00 94.81 99 LEU A N 1
ATOM 775 C CA . LEU A 1 99 ? 3.101 5.140 -9.482 1.00 94.81 99 LEU A CA 1
ATOM 776 C C . LEU A 1 99 ? 2.418 3.771 -9.509 1.00 94.81 99 LEU A C 1
ATOM 778 O O . LEU A 1 99 ? 1.440 3.564 -10.225 1.00 94.81 99 LEU A O 1
ATOM 782 N N . SER A 1 100 ? 2.915 2.841 -8.704 1.00 96.69 100 SER A N 1
ATOM 783 C CA . SER A 1 100 ? 2.286 1.551 -8.420 1.00 96.69 100 SER A CA 1
ATOM 784 C C . SER A 1 100 ? 2.345 1.285 -6.922 1.00 96.69 100 SER A C 1
ATOM 786 O O . SER A 1 100 ? 3.416 1.384 -6.340 1.00 96.69 100 SER A O 1
ATOM 788 N N . SER A 1 101 ? 1.234 0.953 -6.274 1.00 97.50 101 SER A N 1
ATOM 789 C CA . SER A 1 101 ? 1.214 0.635 -4.841 1.00 97.50 101 SER A CA 1
ATOM 790 C C . SER A 1 101 ? 0.959 -0.844 -4.588 1.00 97.50 101 SER A C 1
ATOM 792 O O . SER A 1 101 ? 0.332 -1.525 -5.402 1.00 97.50 101 SER A O 1
ATOM 794 N N . VAL A 1 102 ? 1.437 -1.332 -3.443 1.00 98.25 102 VAL A N 1
ATOM 795 C CA . VAL A 1 102 ? 1.142 -2.670 -2.920 1.00 98.25 102 VAL A CA 1
ATOM 796 C C . VAL A 1 102 ? 0.406 -2.525 -1.603 1.00 98.25 102 VAL A C 1
ATOM 798 O O . VAL A 1 102 ? 0.831 -1.794 -0.703 1.00 98.25 102 VAL A O 1
ATOM 801 N N . ASN A 1 103 ? -0.719 -3.225 -1.517 1.00 98.31 103 ASN A N 1
ATOM 802 C CA . ASN A 1 103 ? -1.699 -3.056 -0.460 1.00 98.31 103 ASN A CA 1
ATOM 803 C C . ASN A 1 103 ? -2.106 -4.419 0.103 1.00 98.31 103 ASN A C 1
ATOM 805 O O . ASN A 1 103 ? -2.104 -5.416 -0.623 1.00 98.31 103 ASN A O 1
ATOM 809 N N . ILE A 1 104 ? -2.457 -4.472 1.387 1.00 97.75 104 ILE A N 1
ATOM 810 C CA . ILE A 1 104 ? -2.882 -5.693 2.076 1.00 97.75 104 ILE A CA 1
ATOM 811 C C . ILE A 1 104 ? -4.279 -5.507 2.657 1.00 97.75 104 ILE A C 1
ATOM 813 O O . ILE A 1 104 ? -4.589 -4.487 3.271 1.00 97.75 104 ILE A O 1
ATOM 817 N N . GLY A 1 105 ? -5.101 -6.541 2.491 1.00 95.88 105 GLY A N 1
ATOM 818 C CA . GLY A 1 105 ? -6.455 -6.601 3.014 1.00 95.88 105 GLY A CA 1
ATOM 819 C C . GLY A 1 105 ? -7.420 -5.665 2.295 1.00 95.88 105 GLY A C 1
ATOM 820 O O . GLY A 1 105 ? -7.039 -4.836 1.469 1.00 95.88 105 GLY A O 1
ATOM 821 N N . VAL A 1 106 ? -8.698 -5.843 2.601 1.00 94.88 106 VAL A N 1
ATOM 822 C CA . VAL A 1 106 ? -9.789 -4.973 2.170 1.00 94.88 106 VAL A CA 1
ATOM 823 C C . VAL A 1 106 ? -10.759 -4.891 3.337 1.00 94.88 106 VAL A C 1
ATOM 825 O O . VAL A 1 106 ? -11.346 -5.901 3.714 1.00 94.88 106 VAL A O 1
ATOM 828 N N . PHE A 1 107 ? -10.926 -3.695 3.879 1.00 94.06 107 PHE A N 1
ATOM 829 C CA . PHE A 1 107 ? -11.653 -3.438 5.113 1.00 94.06 107 PHE A CA 1
ATOM 830 C C . PHE A 1 107 ? -12.877 -2.563 4.850 1.00 94.06 107 PHE A C 1
ATOM 832 O O . PHE A 1 107 ? -12.920 -1.800 3.876 1.00 94.06 107 PHE A O 1
ATOM 839 N N . GLY A 1 108 ? -13.881 -2.702 5.713 1.00 91.50 108 GLY A N 1
ATOM 840 C CA . GLY A 1 108 ? -15.084 -1.880 5.698 1.00 91.50 108 GLY A CA 1
ATOM 841 C C . GLY A 1 108 ? -14.857 -0.475 6.272 1.00 91.50 108 GLY A C 1
ATOM 842 O O . GLY A 1 108 ? -13.729 -0.105 6.597 1.00 91.50 108 GLY A O 1
ATOM 843 N N . PRO A 1 109 ? -15.927 0.326 6.404 1.00 90.50 109 PRO A N 1
ATOM 844 C CA . PRO A 1 109 ? -15.867 1.675 6.976 1.00 90.50 109 PRO A CA 1
ATOM 845 C C . PRO A 1 109 ? -15.360 1.742 8.419 1.00 90.50 109 PRO A C 1
ATOM 847 O O . PRO A 1 109 ? -14.901 2.787 8.857 1.00 90.50 109 PRO A O 1
ATOM 850 N N . ASP A 1 110 ? -15.472 0.639 9.148 1.00 91.38 110 ASP A N 1
ATOM 851 C CA . ASP A 1 110 ? -15.066 0.441 10.537 1.00 91.38 110 ASP A CA 1
ATOM 852 C C . ASP A 1 110 ? -13.567 0.134 10.702 1.00 91.38 110 ASP A C 1
ATOM 854 O O . ASP A 1 110 ? -13.088 -0.033 11.820 1.00 91.38 110 ASP A O 1
ATOM 858 N N . ALA A 1 111 ? -12.801 0.111 9.604 1.00 92.94 111 ALA A N 1
ATOM 859 C CA . ALA A 1 111 ? -11.353 -0.102 9.622 1.00 92.94 111 ALA A CA 1
ATOM 860 C C . ALA A 1 111 ? -10.587 0.923 10.476 1.00 92.94 111 ALA A C 1
ATOM 862 O O . ALA A 1 111 ? -9.501 0.621 10.978 1.00 92.94 111 ALA A O 1
ATOM 863 N N . TYR A 1 112 ? -11.139 2.130 10.598 1.00 92.00 112 TYR A N 1
ATOM 864 C CA . TYR A 1 112 ? -10.608 3.234 11.382 1.00 92.00 112 TYR A CA 1
ATOM 865 C C . TYR A 1 112 ? -11.763 4.064 11.936 1.00 92.00 112 TYR A C 1
ATOM 867 O O . TYR A 1 112 ? -12.598 4.550 11.170 1.00 92.00 112 TYR A O 1
ATOM 875 N N . ASP A 1 113 ? -11.797 4.254 13.252 1.00 89.38 113 ASP A N 1
ATOM 876 C CA . ASP A 1 113 ? -12.767 5.132 13.896 1.00 89.38 113 ASP A CA 1
ATOM 877 C C . ASP A 1 113 ? -12.156 6.528 14.101 1.00 89.38 113 ASP A C 1
ATOM 879 O O . ASP A 1 113 ? -11.288 6.704 14.958 1.00 89.38 113 ASP A O 1
ATOM 883 N N . PRO A 1 114 ? -12.618 7.563 13.377 1.00 85.75 114 PRO A N 1
ATOM 884 C CA . PRO A 1 114 ? -12.080 8.911 13.519 1.00 85.75 114 PRO A CA 1
ATOM 885 C C . PRO A 1 114 ? -12.398 9.557 14.875 1.00 85.75 114 PRO A C 1
ATOM 887 O O . PRO A 1 114 ? -11.771 10.557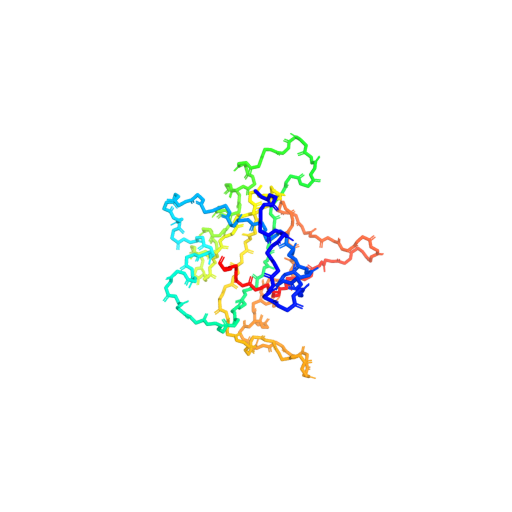 15.215 1.00 85.75 114 PRO A O 1
ATOM 890 N N . ARG A 1 115 ? -13.368 9.038 15.646 1.00 88.50 115 ARG A N 1
ATOM 891 C CA . ARG A 1 115 ? -13.709 9.585 16.970 1.00 88.50 115 ARG A CA 1
ATOM 892 C C . ARG A 1 115 ? -12.729 9.130 18.042 1.00 88.50 115 ARG A C 1
ATOM 894 O O . ARG A 1 115 ? -12.306 9.948 18.851 1.00 88.50 115 ARG A O 1
ATOM 901 N N . SER A 1 116 ? -12.393 7.843 18.051 1.00 89.31 116 SER A N 1
ATOM 902 C CA . SER A 1 116 ? -11.442 7.256 19.004 1.00 89.31 116 SER A CA 1
ATOM 903 C C . SER A 1 116 ? -10.003 7.217 18.493 1.00 89.31 116 SER A C 1
ATOM 905 O O . SER A 1 116 ? -9.110 6.932 19.280 1.00 89.31 116 SER A O 1
ATOM 907 N N . THR A 1 117 ? -9.798 7.493 17.199 1.00 87.69 117 THR A N 1
ATOM 908 C CA . THR A 1 117 ? -8.535 7.366 16.450 1.00 87.69 117 THR A CA 1
ATOM 909 C C . THR A 1 117 ? -7.932 5.959 16.443 1.00 87.69 117 THR A C 1
ATOM 911 O O . THR A 1 117 ? -6.764 5.791 16.084 1.00 87.69 117 THR A O 1
ATOM 914 N N . LEU A 1 118 ? -8.735 4.946 16.777 1.00 90.88 118 LEU A N 1
ATOM 915 C CA . LEU A 1 118 ? -8.329 3.545 16.801 1.00 90.88 118 LEU A CA 1
ATOM 916 C C . LEU A 1 118 ? -8.526 2.876 15.440 1.00 90.88 118 LEU A C 1
ATOM 918 O O . LEU A 1 118 ? -9.454 3.189 14.687 1.00 90.88 118 LEU A O 1
ATOM 922 N N . PHE A 1 119 ? -7.651 1.920 15.143 1.00 93.88 119 PHE A N 1
ATOM 923 C CA . PHE A 1 119 ? -7.812 1.018 14.012 1.00 93.88 119 PHE A CA 1
ATOM 924 C C . PHE A 1 119 ? -8.606 -0.217 14.437 1.00 93.88 119 PHE A C 1
ATOM 926 O O . PHE A 1 119 ? -8.618 -0.606 15.603 1.00 93.88 119 PHE A O 1
ATOM 933 N N . SER A 1 120 ? -9.258 -0.869 13.477 1.00 94.56 120 SER A N 1
ATOM 934 C CA . SER A 1 120 ? -9.811 -2.204 13.723 1.00 94.56 120 SER A CA 1
ATOM 935 C C . SER A 1 120 ? -8.692 -3.195 14.107 1.00 94.56 120 SER A C 1
ATOM 937 O O . SER A 1 120 ? -7.575 -3.072 13.588 1.00 94.56 120 SER A O 1
ATOM 939 N N . PRO A 1 121 ? -8.970 -4.217 14.941 1.00 95.69 121 PRO A N 1
ATOM 940 C CA . PRO A 1 121 ? -7.950 -5.174 15.386 1.00 95.69 121 PRO A CA 1
ATOM 941 C C . PRO A 1 121 ? -7.188 -5.853 14.237 1.00 95.69 121 PRO A C 1
ATOM 943 O O . PRO A 1 121 ? -5.985 -6.089 14.320 1.00 95.69 121 PRO A O 1
ATOM 946 N N . GLU A 1 122 ? -7.873 -6.136 13.127 1.00 94.19 122 GLU A N 1
ATOM 947 C CA . GLU A 1 122 ? -7.274 -6.740 11.933 1.00 94.19 122 GLU A CA 1
ATOM 948 C C . GLU A 1 122 ? -6.228 -5.824 11.282 1.00 94.19 122 GLU A C 1
ATOM 950 O O . GLU A 1 122 ? -5.161 -6.281 10.862 1.00 94.19 122 GLU A O 1
ATOM 955 N N . VAL A 1 123 ? -6.516 -4.520 11.223 1.00 95.25 123 VAL A N 1
ATOM 956 C CA . VAL A 1 123 ? -5.592 -3.511 10.696 1.00 95.25 123 VAL A CA 1
ATOM 957 C C . VAL A 1 123 ? -4.405 -3.337 11.639 1.00 95.25 123 VAL A C 1
ATOM 959 O O . VAL A 1 123 ? -3.272 -3.294 11.162 1.00 95.25 123 VAL A O 1
ATOM 962 N N . GLU A 1 124 ? -4.623 -3.311 12.956 1.00 95.38 124 GLU A N 1
ATOM 963 C CA . GLU A 1 124 ? -3.539 -3.203 13.944 1.00 95.38 124 GLU A CA 1
ATOM 964 C C . GLU A 1 124 ? -2.535 -4.352 13.825 1.00 95.38 124 GLU A C 1
ATOM 966 O O . GLU A 1 124 ? -1.327 -4.116 13.754 1.00 95.38 124 GLU A O 1
ATOM 971 N N . VAL A 1 125 ? -3.021 -5.593 13.715 1.00 96.38 125 VAL A N 1
ATOM 972 C CA . VAL A 1 125 ? -2.169 -6.777 13.515 1.00 96.38 125 VAL A CA 1
ATOM 973 C C . VAL A 1 125 ? -1.328 -6.644 12.243 1.00 96.38 125 VAL A C 1
ATOM 975 O O . VAL A 1 125 ? -0.146 -6.999 12.225 1.00 96.38 125 VAL A O 1
ATOM 978 N N . LEU A 1 126 ? -1.903 -6.108 11.164 1.00 95.62 126 LEU A N 1
ATOM 979 C CA . LEU A 1 126 ? -1.165 -5.885 9.924 1.00 95.62 126 LEU A CA 1
ATOM 980 C C . LEU A 1 126 ? -0.157 -4.741 10.037 1.00 95.62 126 LEU A C 1
ATOM 982 O O . LEU A 1 126 ? 0.952 -4.885 9.531 1.00 95.62 126 LEU A O 1
ATOM 986 N N . MET A 1 127 ? -0.487 -3.650 10.724 1.00 94.88 127 MET A N 1
ATOM 987 C CA . MET A 1 127 ? 0.458 -2.559 10.980 1.00 94.88 127 MET A CA 1
ATOM 988 C C . MET A 1 127 ? 1.630 -3.015 11.858 1.00 94.88 127 MET A C 1
ATOM 990 O O . MET A 1 127 ? 2.764 -2.619 11.613 1.00 94.88 127 MET A O 1
ATOM 994 N N . GLN A 1 128 ? 1.396 -3.908 12.824 1.00 96.38 128 GLN A N 1
ATOM 995 C CA . GLN A 1 128 ? 2.469 -4.535 13.604 1.00 96.38 128 GLN A CA 1
ATOM 996 C C . GLN A 1 128 ? 3.337 -5.463 12.743 1.00 96.38 128 GLN A C 1
ATOM 998 O O . GLN A 1 128 ? 4.560 -5.478 12.875 1.00 96.38 128 GLN A O 1
ATOM 1003 N N . ARG A 1 129 ? 2.720 -6.227 11.832 1.00 96.81 129 ARG A N 1
ATOM 1004 C CA . ARG A 1 129 ? 3.427 -7.136 10.914 1.00 96.81 129 ARG A CA 1
ATOM 1005 C C . ARG A 1 129 ? 4.220 -6.396 9.833 1.00 96.81 129 ARG A C 1
ATOM 1007 O O . ARG A 1 129 ? 5.239 -6.907 9.369 1.00 96.81 129 ARG A O 1
ATOM 1014 N N . PHE A 1 130 ? 3.750 -5.222 9.427 1.00 96.50 130 PHE A N 1
ATOM 1015 C CA . PHE A 1 130 ? 4.362 -4.347 8.433 1.00 96.50 130 PHE A CA 1
ATOM 1016 C C . PHE A 1 130 ? 4.590 -2.966 9.057 1.00 96.50 130 PHE A C 1
ATOM 1018 O O . PHE A 1 130 ? 3.838 -2.040 8.780 1.00 96.50 130 PHE A O 1
ATOM 1025 N N . PRO A 1 131 ? 5.616 -2.792 9.903 1.00 96.31 131 PRO A N 1
ATOM 1026 C CA . PRO A 1 131 ? 5.806 -1.537 10.632 1.00 96.31 131 PRO A CA 1
ATOM 1027 C C . PRO A 1 131 ? 6.371 -0.405 9.763 1.00 96.31 131 PRO A C 1
ATOM 1029 O O . PRO A 1 131 ? 6.366 0.750 10.177 1.00 96.31 131 PRO A O 1
ATOM 1032 N N . GLN A 1 132 ? 6.878 -0.716 8.568 1.00 97.31 132 GLN A N 1
ATOM 1033 C CA . GLN A 1 132 ? 7.635 0.213 7.733 1.00 97.31 132 GLN A CA 1
ATOM 1034 C C . GLN A 1 132 ? 7.062 0.269 6.320 1.00 97.31 132 GLN A C 1
ATOM 1036 O O . GLN A 1 132 ? 6.967 -0.750 5.633 1.00 97.31 132 GLN A O 1
ATOM 1041 N N . LEU A 1 133 ? 6.706 1.474 5.886 1.00 97.19 133 LEU A N 1
ATOM 1042 C CA . LEU A 1 133 ? 6.312 1.767 4.520 1.00 97.19 133 LEU A CA 1
ATOM 1043 C C . LEU A 1 133 ? 7.551 1.757 3.628 1.00 97.19 133 LEU A C 1
ATOM 1045 O O . LEU A 1 133 ? 8.561 2.380 3.958 1.00 97.19 133 LEU A O 1
ATOM 1049 N N . GLN A 1 134 ? 7.454 1.095 2.479 1.00 97.94 134 GLN A N 1
ATOM 1050 C CA . GLN A 1 134 ? 8.546 1.051 1.512 1.00 97.94 134 GLN A CA 1
ATOM 1051 C C . GLN A 1 134 ? 8.280 1.929 0.287 1.00 97.94 134 GLN A C 1
ATOM 1053 O O . GLN A 1 134 ? 7.152 2.016 -0.202 1.00 97.94 134 GLN A O 1
ATOM 1058 N N . VAL A 1 135 ? 9.333 2.540 -0.249 1.00 96.56 135 VAL A N 1
ATOM 1059 C CA . VAL A 1 135 ? 9.346 3.224 -1.540 1.00 96.56 135 VAL A CA 1
ATOM 1060 C C . VAL A 1 135 ? 10.466 2.640 -2.395 1.00 96.56 135 VAL A C 1
ATOM 1062 O O . VAL A 1 135 ? 11.607 2.573 -1.960 1.00 96.56 135 VAL A O 1
ATOM 1065 N N . ASN A 1 136 ? 10.138 2.167 -3.599 1.00 96.12 136 ASN A N 1
ATOM 1066 C CA . ASN A 1 136 ? 11.076 1.509 -4.520 1.00 96.12 136 ASN A CA 1
ATOM 1067 C C . ASN A 1 136 ? 11.866 0.325 -3.913 1.00 96.12 136 ASN A C 1
ATOM 1069 O O . ASN A 1 136 ? 12.912 -0.054 -4.430 1.00 96.12 136 ASN A O 1
ATOM 1073 N N . GLY A 1 137 ? 11.321 -0.319 -2.873 1.00 94.62 137 GLY A N 1
ATOM 1074 C CA . GLY A 1 137 ? 11.947 -1.441 -2.159 1.00 94.62 137 GLY A CA 1
ATOM 1075 C C . GLY A 1 137 ? 12.781 -1.036 -0.939 1.00 94.62 137 GLY A C 1
ATOM 1076 O O . GLY A 1 137 ? 13.272 -1.909 -0.230 1.00 94.62 137 GLY A O 1
ATOM 1077 N N . GLU A 1 138 ? 12.903 0.260 -0.662 1.00 96.31 138 GLU A N 1
ATOM 1078 C CA . GLU A 1 138 ? 13.621 0.794 0.496 1.00 96.31 138 GLU A CA 1
ATOM 1079 C C . GLU A 1 138 ? 12.653 1.359 1.531 1.00 96.31 138 GLU A C 1
ATOM 1081 O O . GLU A 1 138 ? 11.540 1.761 1.203 1.00 96.31 138 GLU A O 1
ATOM 1086 N N . VAL A 1 139 ? 13.059 1.400 2.798 1.00 97.19 139 VAL A N 1
ATOM 1087 C CA . VAL A 1 139 ? 12.230 1.974 3.864 1.00 97.19 139 VAL A CA 1
ATOM 1088 C C . VAL A 1 139 ? 12.120 3.484 3.671 1.00 97.19 139 VAL A C 1
ATOM 1090 O O . VAL A 1 139 ? 13.128 4.183 3.599 1.00 97.19 139 VAL A O 1
ATOM 1093 N N . LEU A 1 140 ? 10.892 4.004 3.640 1.00 95.62 140 LEU A N 1
ATOM 1094 C CA . LEU A 1 140 ? 10.671 5.441 3.588 1.00 95.62 140 LEU A CA 1
ATOM 1095 C C . LEU A 1 140 ? 10.957 6.054 4.957 1.00 95.62 140 LEU A C 1
ATOM 1097 O O . LEU A 1 140 ? 10.239 5.790 5.922 1.00 95.62 140 LEU A O 1
ATOM 1101 N N . LEU A 1 141 ? 11.967 6.913 5.028 1.00 95.1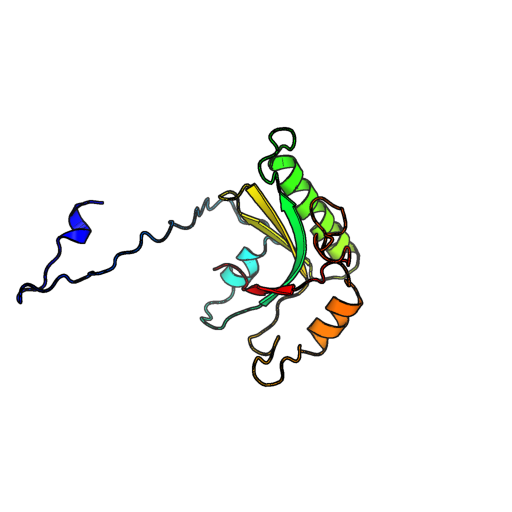9 141 LEU A N 1
ATOM 1102 C CA . LEU A 1 141 ? 12.286 7.683 6.225 1.00 95.19 141 LEU A CA 1
ATOM 1103 C C . LEU A 1 141 ? 11.618 9.056 6.171 1.00 95.19 141 LEU A C 1
ATOM 1105 O O . LEU A 1 141 ? 11.514 9.684 5.116 1.00 95.19 141 LEU A O 1
ATOM 1109 N N . ASP A 1 142 ? 11.164 9.536 7.322 1.00 91.88 142 ASP A N 1
ATOM 1110 C CA . ASP A 1 142 ? 10.755 10.921 7.470 1.00 91.88 142 ASP A CA 1
ATOM 1111 C C . ASP A 1 142 ? 11.995 11.832 7.381 1.00 91.88 142 ASP A C 1
ATOM 1113 O O . ASP A 1 142 ? 12.938 11.654 8.153 1.00 91.88 142 ASP A O 1
ATOM 1117 N N . PRO A 1 143 ? 12.024 12.824 6.476 1.00 89.69 143 PRO A N 1
ATOM 1118 C CA . PRO A 1 143 ? 13.229 13.611 6.222 1.00 89.69 143 PRO A CA 1
ATOM 1119 C C . PRO A 1 143 ? 13.619 14.530 7.386 1.00 89.69 143 PRO A C 1
ATOM 1121 O O . PRO A 1 143 ? 14.749 15.004 7.429 1.00 89.69 143 PRO A O 1
ATOM 1124 N N . ARG A 1 144 ? 12.700 14.819 8.317 1.00 94.19 144 ARG A N 1
ATOM 1125 C CA . ARG A 1 144 ? 12.979 15.683 9.473 1.00 94.19 144 ARG A CA 1
ATOM 1126 C C . ARG A 1 144 ? 13.504 14.890 10.658 1.00 94.19 144 ARG A C 1
ATOM 1128 O O . ARG A 1 144 ? 14.335 15.395 11.401 1.00 94.19 144 ARG A O 1
ATOM 1135 N N . THR A 1 145 ? 12.979 13.685 10.858 1.00 94.44 145 THR A N 1
ATOM 1136 C CA . THR A 1 145 ? 13.262 12.881 12.058 1.00 94.44 145 THR A CA 1
ATOM 1137 C C . THR A 1 145 ? 14.170 11.683 11.794 1.00 94.44 145 THR A C 1
ATOM 1139 O O . THR A 1 145 ? 14.729 11.134 12.736 1.00 94.44 145 THR A O 1
ATOM 1142 N N . GLY A 1 146 ? 14.312 11.250 10.538 1.00 93.56 146 GLY A N 1
ATOM 1143 C CA . GLY A 1 146 ? 15.017 10.023 10.161 1.00 93.56 146 GLY A CA 1
ATOM 1144 C C . GLY A 1 146 ? 14.285 8.735 10.555 1.00 93.56 146 GLY A C 1
ATOM 1145 O O . GLY A 1 146 ? 14.808 7.645 10.341 1.00 93.56 146 GLY A O 1
ATOM 1146 N N . ILE A 1 147 ? 13.082 8.835 11.129 1.00 95.06 147 ILE A N 1
ATOM 1147 C CA . ILE A 1 147 ? 12.297 7.686 11.586 1.00 95.06 147 ILE A CA 1
ATOM 1148 C C . ILE A 1 147 ? 11.536 7.083 10.404 1.00 95.06 147 ILE A C 1
ATOM 1150 O O . ILE A 1 147 ? 11.005 7.803 9.556 1.00 95.06 147 ILE A O 1
ATOM 1154 N N . ALA A 1 148 ? 11.458 5.753 10.355 1.00 94.88 148 ALA A N 1
ATOM 1155 C CA . ALA A 1 148 ? 10.690 5.049 9.339 1.00 94.88 148 ALA A CA 1
ATOM 1156 C C . ALA A 1 148 ? 9.203 5.428 9.388 1.00 94.88 148 ALA A C 1
ATOM 1158 O O . ALA A 1 148 ? 8.564 5.419 10.441 1.00 94.88 148 ALA A O 1
ATOM 1159 N N . ARG A 1 149 ? 8.643 5.732 8.220 1.00 95.25 149 ARG A N 1
ATOM 1160 C CA . ARG A 1 149 ? 7.217 5.988 8.041 1.00 95.25 149 ARG A CA 1
ATOM 1161 C C . ARG A 1 149 ? 6.455 4.677 8.178 1.00 95.25 149 ARG A C 1
ATOM 1163 O O . ARG A 1 149 ? 6.857 3.662 7.615 1.00 95.25 149 ARG A O 1
ATOM 1170 N N . THR A 1 150 ? 5.335 4.711 8.884 1.00 94.56 150 THR A N 1
ATOM 1171 C CA . THR A 1 150 ? 4.446 3.557 9.019 1.00 94.56 150 THR A CA 1
ATOM 1172 C C . THR A 1 150 ? 3.498 3.451 7.819 1.00 94.56 150 THR A C 1
ATOM 1174 O O . THR A 1 150 ? 3.184 4.464 7.177 1.00 94.56 150 THR A O 1
ATOM 1177 N N . PRO A 1 151 ? 3.023 2.238 7.487 1.00 95.50 151 PRO A N 1
ATOM 1178 C CA . PRO A 1 151 ? 1.903 2.045 6.573 1.00 95.50 151 PRO A CA 1
ATOM 1179 C C . PRO A 1 151 ? 0.641 2.779 7.017 1.00 95.50 151 PRO A C 1
ATOM 1181 O O . PRO A 1 151 ? 0.446 3.062 8.198 1.00 95.50 151 PRO A O 1
ATOM 1184 N N . PHE A 1 152 ? -0.234 3.069 6.059 1.00 94.69 152 PHE A N 1
ATOM 1185 C CA . PHE A 1 152 ? -1.465 3.816 6.298 1.00 94.69 152 PHE A CA 1
ATOM 1186 C C . PHE A 1 152 ? -2.615 3.267 5.457 1.00 94.69 152 PHE A C 1
ATOM 1188 O O . PHE A 1 152 ? -2.407 2.647 4.409 1.00 94.69 152 PHE A O 1
ATOM 1195 N N . LEU A 1 153 ? -3.841 3.481 5.936 1.00 95.19 153 LEU A N 1
ATOM 1196 C CA . LEU A 1 153 ? -5.042 3.110 5.199 1.00 95.19 153 LEU A CA 1
ATOM 1197 C C . LEU A 1 153 ? -5.280 4.077 4.038 1.00 95.19 153 LEU A C 1
ATOM 1199 O O . LEU A 1 153 ? -5.197 5.296 4.191 1.00 95.19 153 LEU A O 1
ATOM 1203 N N . VAL A 1 154 ? -5.634 3.516 2.887 1.00 94.25 154 VAL A N 1
ATOM 1204 C CA . VAL A 1 154 ? -6.069 4.251 1.697 1.00 94.25 154 VAL A CA 1
ATOM 1205 C C . VAL A 1 154 ? -7.418 3.727 1.227 1.00 94.25 154 VAL A C 1
ATOM 1207 O O . VAL A 1 154 ? -7.724 2.545 1.396 1.00 94.25 154 VAL A O 1
ATOM 1210 N N . GLU A 1 155 ? -8.243 4.596 0.641 1.00 91.81 155 GLU A N 1
ATOM 1211 C CA . GLU A 1 155 ? -9.504 4.162 0.034 1.00 91.81 155 GLU A CA 1
ATOM 1212 C C . GLU A 1 155 ? -9.222 3.324 -1.223 1.00 91.81 155 GLU A C 1
ATOM 1214 O O . GLU A 1 155 ? -8.383 3.675 -2.057 1.00 91.81 155 GLU A O 1
ATOM 1219 N N . VAL A 1 156 ? -9.953 2.222 -1.377 1.00 90.00 156 VAL A N 1
ATOM 1220 C CA . VAL A 1 156 ? -9.922 1.380 -2.575 1.00 90.00 156 VAL A CA 1
ATOM 1221 C C . VAL A 1 156 ? -10.442 2.193 -3.778 1.00 90.00 156 VAL A C 1
ATOM 1223 O O . VAL A 1 156 ? -11.594 2.645 -3.745 1.00 90.00 156 VAL A O 1
ATOM 1226 N N . PRO A 1 157 ? -9.650 2.369 -4.857 1.00 82.69 157 PRO A N 1
ATOM 1227 C CA . PRO A 1 157 ? -10.029 3.184 -6.015 1.00 82.69 157 PRO A CA 1
ATOM 1228 C C . PRO A 1 157 ? -11.333 2.724 -6.670 1.00 82.69 157 PRO A C 1
ATOM 1230 O O . PRO A 1 157 ? -11.531 1.521 -6.827 1.00 82.69 157 PRO A O 1
ATOM 1233 N N . ARG A 1 158 ? -12.189 3.688 -7.043 1.00 74.19 158 ARG A N 1
ATOM 1234 C CA . ARG A 1 158 ? -13.460 3.487 -7.770 1.00 74.19 158 ARG A CA 1
ATOM 1235 C C . ARG A 1 158 ? -13.255 3.016 -9.197 1.00 74.19 158 ARG A C 1
ATOM 1237 O O . ARG A 1 158 ? -12.339 3.560 -9.851 1.00 74.19 158 ARG A O 1
#

pLDDT: mean 84.54, std 17.45, range [42.78, 98.38]